Protein AF-A0AB38VRZ0-F1 (afdb_monomer_lite)

Foldseek 3Di:
DCDFDDDVPDGDDDDDDDDDDPDVVVVCCVCVVVVHDPDDDDDDDLVRVCVVLPVPRCCVPCVVVDDDDDDDDDDDDPPPPDDDDDDDDPDPPDDDDD

Organism: NCBI:txid35755

Structure (mmCIF, N/CA/C/O backbone):
data_AF-A0AB38VRZ0-F1
#
_entry.id   AF-A0AB38VRZ0-F1
#
loop_
_atom_site.group_PDB
_atom_site.id
_atom_site.type_symbol
_atom_site.label_atom_id
_atom_site.label_alt_id
_atom_site.label_comp_id
_atom_site.label_asym_id
_atom_site.label_entity_id
_atom_site.label_seq_id
_atom_site.pdbx_PDB_ins_code
_atom_site.Cartn_x
_atom_site.Cartn_y
_atom_site.Cartn_z
_atom_site.occupancy
_atom_site.B_iso_or_equiv
_atom_site.auth_seq_id
_atom_site.auth_comp_id
_atom_site.auth_asym_id
_atom_site.auth_atom_id
_atom_site.pdbx_PDB_model_num
ATOM 1 N N . MET A 1 1 ? 26.131 -26.206 35.775 1.00 48.25 1 MET A N 1
ATOM 2 C CA . MET A 1 1 ? 27.552 -26.596 35.640 1.00 48.25 1 MET A CA 1
ATOM 3 C C . MET A 1 1 ? 28.275 -25.584 34.748 1.00 48.25 1 MET A C 1
ATOM 5 O O . MET A 1 1 ? 28.544 -25.895 33.601 1.00 48.25 1 MET A O 1
ATOM 9 N N . ASN A 1 2 ? 28.599 -24.384 35.242 1.00 56.38 2 ASN A N 1
ATOM 10 C CA . ASN A 1 2 ? 29.401 -23.406 34.486 1.00 56.38 2 ASN A CA 1
ATOM 11 C C . ASN A 1 2 ? 30.572 -22.978 35.374 1.00 56.38 2 ASN A C 1
ATOM 13 O O . ASN A 1 2 ? 30.572 -21.894 35.948 1.00 56.38 2 ASN A O 1
ATOM 17 N N . GLN A 1 3 ? 31.524 -23.887 35.587 1.00 59.69 3 GLN A N 1
ATOM 18 C CA . GLN A 1 3 ? 32.737 -23.553 36.328 1.00 59.69 3 GLN A CA 1
ATOM 19 C C . GLN A 1 3 ? 33.544 -22.555 35.488 1.00 59.69 3 GLN A C 1
ATOM 21 O O . GLN A 1 3 ? 33.915 -22.865 34.354 1.00 59.69 3 GLN A O 1
ATOM 26 N N . GLY A 1 4 ? 33.738 -21.350 36.035 1.00 64.19 4 GLY A N 1
ATOM 27 C CA . GLY A 1 4 ? 34.365 -20.185 35.410 1.00 64.19 4 GLY A CA 1
ATOM 28 C C . GLY A 1 4 ? 35.817 -20.412 35.002 1.00 64.19 4 GLY A C 1
ATOM 29 O O . GLY A 1 4 ? 36.742 -19.946 35.660 1.00 64.19 4 GLY A O 1
ATOM 30 N N . LYS A 1 5 ? 36.017 -21.125 33.894 1.00 62.75 5 LYS A N 1
ATOM 31 C CA . LYS A 1 5 ? 37.304 -21.178 33.209 1.00 62.75 5 LYS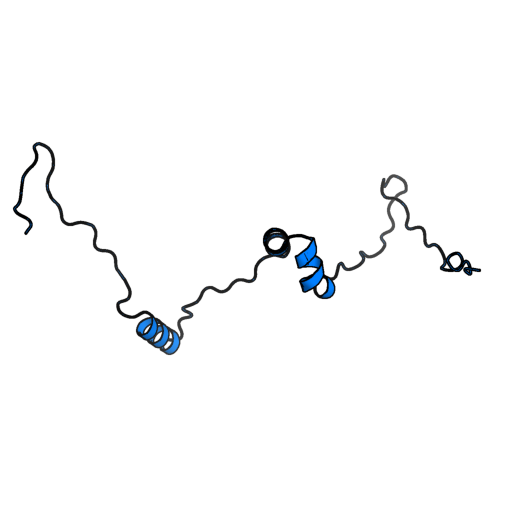 A CA 1
ATOM 32 C C . LYS A 1 5 ? 37.588 -19.803 32.610 1.00 62.75 5 LYS A C 1
ATOM 34 O O . LYS A 1 5 ? 36.769 -19.261 31.872 1.00 62.75 5 LYS A O 1
ATOM 39 N N . ASN A 1 6 ? 38.752 -19.256 32.938 1.00 63.75 6 ASN A N 1
ATOM 40 C CA . ASN A 1 6 ? 39.298 -18.081 32.276 1.00 63.75 6 ASN A CA 1
ATOM 41 C C . ASN A 1 6 ? 40.215 -18.538 31.144 1.00 63.75 6 ASN A C 1
ATOM 43 O O . ASN A 1 6 ? 41.078 -19.394 31.343 1.00 63.75 6 ASN A O 1
ATOM 47 N N . TRP A 1 7 ? 40.050 -17.926 29.977 1.00 69.69 7 TRP A N 1
ATOM 48 C CA . TRP A 1 7 ? 40.967 -18.073 28.855 1.00 69.69 7 TRP A CA 1
ATOM 49 C C . TRP A 1 7 ? 41.790 -16.790 28.727 1.00 69.69 7 TRP A C 1
ATOM 51 O O . TRP A 1 7 ? 41.256 -15.692 28.892 1.00 69.69 7 TRP A O 1
ATOM 61 N N . LEU A 1 8 ? 43.097 -16.912 28.465 1.00 63.06 8 LEU A N 1
ATOM 62 C CA . LEU A 1 8 ? 43.978 -15.750 28.322 1.00 63.06 8 LEU A CA 1
ATOM 63 C C . LEU A 1 8 ? 43.463 -14.869 27.169 1.00 63.06 8 LEU A C 1
ATOM 65 O O . LEU A 1 8 ? 43.413 -15.312 26.025 1.00 63.06 8 LEU A O 1
ATOM 69 N N . GLY A 1 9 ? 43.040 -13.645 27.489 1.00 74.75 9 GLY A N 1
ATOM 70 C CA . GLY A 1 9 ? 42.487 -12.688 26.523 1.00 74.75 9 GLY A CA 1
ATOM 71 C C . GLY A 1 9 ? 40.962 -12.713 26.340 1.00 74.75 9 GLY A C 1
ATOM 72 O O . GLY A 1 9 ? 40.452 -11.870 25.609 1.00 74.75 9 GLY A O 1
ATOM 73 N N . PHE A 1 10 ? 40.215 -13.600 27.011 1.00 69.62 10 PHE A N 1
ATOM 74 C CA . PHE A 1 10 ? 38.752 -13.675 26.876 1.00 69.62 10 PHE A CA 1
ATOM 75 C C . PHE A 1 10 ? 38.046 -13.809 28.233 1.00 69.62 10 PHE A C 1
ATOM 77 O O . PHE A 1 10 ? 38.408 -14.639 29.066 1.00 69.62 10 PHE A O 1
ATOM 84 N N . LYS A 1 11 ? 36.993 -13.007 28.444 1.00 72.19 11 LYS A N 1
ATOM 85 C CA . LYS A 1 11 ? 36.107 -13.076 29.617 1.00 72.19 11 LYS A CA 1
ATOM 86 C C . LYS A 1 11 ? 34.808 -13.786 29.244 1.00 72.19 11 LYS A C 1
ATOM 88 O O . LYS A 1 11 ? 34.184 -13.444 28.243 1.00 72.19 11 LYS A O 1
ATOM 93 N N . LEU A 1 12 ? 34.370 -14.721 30.085 1.00 72.94 12 LEU A N 1
ATOM 94 C CA . LEU A 1 12 ? 33.042 -15.319 29.975 1.00 72.94 12 LEU A CA 1
ATOM 95 C C . LEU A 1 12 ? 31.985 -14.288 30.405 1.00 72.94 12 LEU A C 1
ATOM 97 O O . LEU A 1 12 ? 32.015 -13.797 31.535 1.00 72.94 12 LEU A O 1
ATOM 101 N N . VAL A 1 13 ? 31.074 -13.945 29.498 1.00 74.94 13 VAL A N 1
ATOM 102 C CA . VAL A 1 13 ? 29.940 -13.046 29.750 1.00 74.94 13 VAL A CA 1
ATOM 103 C C . VAL A 1 13 ? 28.637 -13.771 29.451 1.00 74.94 13 VAL A C 1
ATOM 105 O O . VAL A 1 13 ? 28.595 -14.661 28.600 1.00 74.94 13 VAL A O 1
ATOM 108 N N . GLU A 1 14 ? 27.571 -13.400 30.152 1.00 72.75 14 GLU A N 1
ATOM 109 C CA . GLU A 1 14 ? 26.239 -13.897 29.827 1.00 72.75 14 GLU A CA 1
ATOM 110 C C . GLU A 1 14 ? 25.820 -13.391 28.442 1.00 72.75 14 GLU A C 1
ATOM 112 O O . GLU A 1 14 ? 26.042 -12.232 28.081 1.00 72.75 14 GLU A O 1
ATOM 117 N N . GLY A 1 15 ? 25.247 -14.289 27.641 1.00 77.94 15 GLY A N 1
ATOM 118 C CA . GLY A 1 15 ? 24.760 -13.955 26.308 1.00 77.94 15 GLY A CA 1
ATOM 119 C C . GLY A 1 15 ? 23.588 -12.969 26.348 1.00 77.94 15 GLY A C 1
ATOM 120 O O . GLY A 1 15 ? 22.880 -12.843 27.345 1.00 77.94 15 GLY A O 1
ATOM 121 N N . ARG A 1 16 ? 23.349 -12.279 25.227 1.00 76.50 16 ARG A N 1
ATOM 122 C CA . ARG A 1 16 ? 22.226 -11.343 25.061 1.00 76.50 16 ARG A CA 1
ATOM 123 C C . ARG A 1 16 ? 20.886 -12.048 25.306 1.00 76.50 16 ARG A C 1
ATOM 125 O O . ARG A 1 16 ? 20.536 -12.975 24.581 1.00 76.50 16 ARG A O 1
ATOM 132 N N . SER A 1 17 ? 20.105 -11.554 26.266 1.00 79.88 17 SER A N 1
ATOM 133 C CA . SER A 1 17 ? 18.715 -11.987 26.454 1.00 79.88 17 SER A CA 1
ATOM 134 C C . SER A 1 17 ? 17.803 -11.344 25.399 1.00 79.88 17 SER A C 1
ATOM 136 O O . SER A 1 17 ? 17.873 -10.135 25.161 1.00 79.88 17 SER A O 1
ATOM 138 N N . ILE A 1 18 ? 16.964 -12.149 24.738 1.00 83.00 18 ILE A N 1
ATOM 139 C CA . ILE A 1 18 ? 16.011 -11.713 23.705 1.00 83.00 18 ILE A CA 1
ATOM 140 C C . ILE A 1 18 ? 14.600 -11.785 24.286 1.00 83.00 18 ILE A C 1
ATOM 142 O O . ILE A 1 18 ? 14.211 -12.800 24.867 1.00 83.00 18 ILE A O 1
ATOM 146 N N . ARG A 1 19 ? 13.828 -10.705 24.120 1.00 81.00 19 ARG A N 1
ATOM 147 C CA . ARG A 1 19 ? 12.416 -10.669 24.513 1.00 81.00 19 ARG A CA 1
ATOM 148 C C . ARG A 1 19 ? 11.595 -11.532 23.564 1.00 81.00 19 ARG A C 1
ATOM 150 O O . ARG A 1 19 ? 11.776 -11.471 22.353 1.00 81.00 19 ARG A O 1
ATOM 157 N N . LYS A 1 20 ? 10.691 -12.308 24.142 1.00 85.00 20 LYS A N 1
ATOM 158 C CA . LYS A 1 20 ? 9.821 -13.257 23.453 1.00 85.00 20 LYS A CA 1
ATOM 159 C C . LYS A 1 20 ? 8.469 -13.256 24.147 1.00 85.00 20 LYS A C 1
ATOM 161 O O . LYS A 1 20 ? 8.417 -13.113 25.370 1.00 85.00 20 LYS A O 1
ATOM 166 N N . TYR A 1 21 ? 7.403 -13.383 23.367 1.00 84.94 21 TYR A N 1
ATOM 167 C CA . TYR A 1 21 ? 6.078 -13.612 23.918 1.00 84.94 21 TYR A CA 1
ATOM 168 C C . TYR A 1 21 ? 6.067 -14.971 24.618 1.00 84.94 21 TYR A C 1
ATOM 170 O O . TYR A 1 21 ? 6.598 -15.948 24.094 1.00 84.94 21 TYR A O 1
ATOM 178 N N . SER A 1 22 ? 5.539 -15.015 25.840 1.00 84.94 22 SER A N 1
ATOM 179 C CA . SER A 1 22 ? 5.400 -16.265 26.592 1.00 84.94 22 SER A CA 1
ATOM 180 C C . SER A 1 22 ? 4.247 -17.119 26.065 1.00 84.94 22 SER A C 1
ATOM 182 O O . SER A 1 22 ? 4.343 -18.339 26.091 1.00 84.94 22 SER A O 1
ATOM 184 N N . ASP A 1 23 ? 3.184 -16.472 25.581 1.00 86.44 23 ASP A N 1
ATOM 185 C CA . ASP A 1 23 ? 2.020 -17.099 24.958 1.00 86.44 23 ASP A CA 1
ATOM 186 C C . ASP A 1 23 ? 1.487 -16.167 23.864 1.00 86.44 23 ASP A C 1
ATOM 188 O O . ASP A 1 23 ? 0.951 -15.096 24.145 1.00 86.44 23 ASP A O 1
ATOM 192 N N . GLU A 1 24 ? 1.682 -16.556 22.608 1.00 84.06 24 GLU A N 1
ATOM 193 C CA . GLU A 1 24 ? 1.277 -15.774 21.438 1.00 84.06 24 GLU A CA 1
ATOM 194 C C . GLU A 1 24 ? -0.240 -15.683 21.287 1.00 84.06 24 GLU A C 1
ATOM 196 O O . GLU A 1 24 ? -0.725 -14.694 20.757 1.00 84.06 24 GLU A O 1
ATOM 201 N N . SER A 1 25 ? -0.995 -16.672 21.770 1.00 84.12 25 SER A N 1
ATOM 202 C CA . SER A 1 25 ? -2.457 -16.660 21.710 1.00 84.12 25 SER A CA 1
ATOM 203 C C . SER A 1 25 ? -3.035 -15.723 22.758 1.00 84.12 25 SER A C 1
ATOM 205 O O . SER A 1 25 ? -3.911 -14.926 22.445 1.00 84.12 25 SER A O 1
ATOM 207 N N . ALA A 1 26 ? -2.481 -15.740 23.971 1.00 87.38 26 ALA A N 1
ATOM 208 C CA . ALA A 1 26 ? -2.837 -14.780 25.001 1.00 87.38 26 ALA A CA 1
ATOM 209 C C . ALA A 1 26 ? -2.414 -13.370 24.584 1.00 87.38 26 ALA A C 1
ATOM 211 O O . ALA A 1 26 ? -3.156 -12.421 24.812 1.00 87.38 26 ALA A O 1
ATOM 212 N N . VAL A 1 27 ? -1.260 -13.219 23.928 1.00 88.25 27 VAL A N 1
ATOM 213 C CA . VAL A 1 27 ? -0.814 -11.934 23.378 1.00 88.25 27 VAL A CA 1
ATOM 214 C C . VAL A 1 27 ? -1.704 -11.489 22.232 1.00 88.25 27 VAL A C 1
ATOM 216 O O . VAL A 1 27 ? -2.107 -10.339 22.249 1.00 88.25 27 VAL A O 1
ATOM 219 N N . ALA A 1 28 ? -2.050 -12.362 21.285 1.00 86.62 28 ALA A N 1
ATOM 220 C CA . ALA A 1 28 ? -2.936 -12.035 20.177 1.00 86.62 28 ALA A CA 1
ATOM 221 C C . ALA A 1 28 ? -4.330 -11.686 20.686 1.00 86.62 28 ALA A C 1
ATOM 223 O O . ALA A 1 28 ? -4.846 -10.656 20.307 1.00 86.62 28 ALA A O 1
ATOM 224 N N . GLN A 1 29 ? -4.893 -12.449 21.622 1.00 86.50 29 GLN A N 1
ATOM 225 C CA . GLN A 1 29 ? -6.177 -12.135 22.250 1.00 86.50 29 GLN A CA 1
ATOM 226 C C . GLN A 1 29 ? -6.118 -10.845 23.058 1.00 86.50 29 GLN A C 1
ATOM 228 O O . GLN A 1 29 ? -7.038 -10.046 22.984 1.00 86.50 29 GLN A O 1
ATOM 233 N N . THR A 1 30 ? -5.050 -10.616 23.825 1.00 88.62 30 THR A N 1
ATOM 234 C CA . THR A 1 30 ? -4.887 -9.377 24.600 1.00 88.62 30 THR A CA 1
ATOM 235 C C . THR A 1 30 ? -4.694 -8.185 23.672 1.00 88.62 30 THR A C 1
ATOM 237 O O . THR A 1 30 ? -5.234 -7.118 23.932 1.00 88.62 30 THR A O 1
ATOM 240 N N . ALA A 1 31 ? -3.948 -8.361 22.585 1.00 88.38 31 ALA A N 1
ATOM 241 C CA . ALA A 1 31 ? -3.704 -7.348 21.575 1.00 88.38 31 ALA A CA 1
ATOM 242 C C . ALA A 1 31 ? -4.976 -7.070 20.766 1.00 88.38 31 ALA A C 1
ATOM 244 O O . ALA A 1 31 ? -5.377 -5.920 20.692 1.00 88.38 31 ALA A O 1
ATOM 245 N N . GLU A 1 32 ? -5.676 -8.091 20.275 1.00 87.50 32 GLU A N 1
ATOM 246 C CA . GLU A 1 32 ? -6.974 -7.996 19.594 1.00 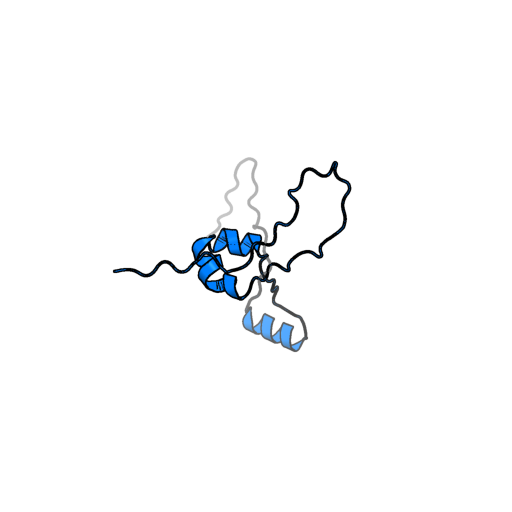87.50 32 GLU A CA 1
ATOM 247 C C . GLU A 1 32 ? -8.041 -7.386 20.516 1.00 87.50 32 GLU A C 1
ATOM 249 O O . GLU A 1 32 ? -8.775 -6.496 20.093 1.00 87.50 32 GLU A O 1
ATOM 254 N N . ALA A 1 33 ? -8.090 -7.777 21.797 1.00 86.81 33 ALA A N 1
ATOM 255 C CA . ALA A 1 33 ? -8.976 -7.177 22.801 1.00 86.81 33 ALA A CA 1
ATOM 256 C C . ALA A 1 33 ? -8.598 -5.723 23.116 1.00 86.81 33 ALA A C 1
ATOM 258 O O . ALA A 1 33 ? -9.473 -4.901 23.381 1.00 86.81 33 ALA A O 1
ATOM 259 N N . ALA A 1 34 ? -7.309 -5.389 23.050 1.00 88.31 34 ALA A N 1
ATOM 260 C CA . ALA A 1 34 ? -6.808 -4.019 23.092 1.00 88.31 34 ALA A CA 1
ATOM 261 C C . ALA A 1 34 ? -6.939 -3.289 21.739 1.00 88.31 34 ALA A C 1
ATOM 263 O O . ALA A 1 34 ? -6.510 -2.141 21.621 1.00 88.31 34 ALA A O 1
ATOM 264 N N . GLY A 1 35 ? -7.527 -3.928 20.723 1.00 83.38 35 GLY A N 1
ATOM 265 C CA . GLY A 1 35 ? -7.756 -3.354 19.398 1.00 83.38 35 GLY A CA 1
ATOM 266 C C . GLY A 1 35 ? -6.504 -3.201 18.526 1.00 83.38 35 GLY A C 1
ATOM 267 O O . GLY A 1 35 ? -6.517 -2.415 17.583 1.00 83.38 35 GLY A O 1
ATOM 268 N N . VAL A 1 36 ? -5.418 -3.911 18.828 1.00 87.56 36 VAL A N 1
ATOM 269 C CA . VAL A 1 36 ? -4.175 -3.943 18.048 1.00 87.56 36 VAL A CA 1
ATOM 270 C C . VAL A 1 36 ? -4.270 -5.031 16.984 1.00 87.56 36 VAL A C 1
ATOM 272 O O . VAL A 1 36 ? -4.466 -6.201 17.307 1.00 87.56 36 VAL A O 1
ATOM 275 N N . ASP A 1 37 ? -4.091 -4.646 15.717 1.00 82.25 37 ASP A N 1
ATOM 276 C CA . ASP A 1 37 ? -3.938 -5.607 14.626 1.00 82.25 37 ASP A CA 1
ATOM 277 C C . ASP A 1 37 ? -2.568 -6.278 14.730 1.00 82.25 37 ASP A C 1
ATOM 279 O O . ASP A 1 37 ? -1.515 -5.648 14.612 1.00 82.25 37 ASP A O 1
ATOM 283 N N . VAL A 1 38 ? -2.609 -7.571 15.013 1.00 85.19 38 VAL A N 1
ATOM 284 C CA . VAL A 1 38 ? -1.432 -8.405 15.253 1.00 85.19 38 VAL A CA 1
ATOM 285 C C . VAL A 1 38 ? -0.876 -8.954 13.936 1.00 85.19 38 VAL A C 1
ATOM 287 O O . VAL A 1 38 ? 0.238 -9.477 13.908 1.00 85.19 38 VAL A O 1
ATOM 290 N N . TRP A 1 39 ? -1.629 -8.854 12.834 1.00 83.75 39 TRP A N 1
ATOM 291 C CA . TRP A 1 39 ? -1.393 -9.652 11.636 1.00 83.75 39 TRP A CA 1
ATOM 292 C C . TRP A 1 39 ? -1.116 -8.806 10.384 1.00 83.75 39 TRP A C 1
ATOM 294 O O . TRP A 1 39 ? -1.999 -8.152 9.842 1.00 83.75 39 TRP A O 1
ATOM 304 N N . ASP A 1 40 ? 0.070 -8.949 9.791 1.00 80.75 40 ASP A N 1
ATOM 305 C CA . ASP A 1 40 ? 0.372 -8.353 8.481 1.00 80.75 40 ASP A CA 1
ATOM 306 C C . ASP A 1 40 ? -0.198 -9.203 7.320 1.00 80.75 40 ASP A C 1
ATOM 308 O O . ASP A 1 40 ? 0.269 -10.319 7.068 1.00 80.75 40 ASP A O 1
ATOM 312 N N . ARG A 1 41 ? -1.178 -8.695 6.544 1.00 81.88 41 ARG A N 1
ATOM 313 C CA . ARG A 1 41 ? -1.739 -9.408 5.366 1.00 81.88 41 ARG A CA 1
ATOM 314 C C . ARG A 1 41 ? -1.608 -8.619 4.061 1.00 81.88 41 ARG A C 1
ATOM 316 O O . ARG A 1 41 ? -2.178 -7.544 3.910 1.00 81.88 41 ARG A O 1
ATOM 323 N N . LYS A 1 42 ? -0.924 -9.195 3.059 1.00 80.00 42 LYS A N 1
ATOM 324 C CA . LYS A 1 42 ? -0.762 -8.587 1.724 1.00 80.00 42 LYS A CA 1
ATOM 325 C C . LYS A 1 42 ? -0.983 -9.581 0.582 1.00 80.00 42 LYS A C 1
ATOM 327 O O . LYS A 1 42 ? -0.330 -10.623 0.517 1.00 80.00 42 LYS A O 1
ATOM 332 N N . LEU A 1 43 ? -1.858 -9.215 -0.359 1.00 82.25 43 LEU A N 1
ATOM 333 C CA . LEU A 1 43 ? -2.066 -9.964 -1.600 1.00 82.25 43 LEU A CA 1
ATOM 334 C C . LEU A 1 43 ? -0.852 -9.814 -2.532 1.00 82.25 43 LEU A C 1
ATOM 336 O O . LEU A 1 43 ? -0.324 -8.717 -2.729 1.00 82.25 43 LEU A O 1
ATOM 340 N N . LYS A 1 44 ? -0.405 -10.930 -3.115 1.00 83.38 44 LYS A N 1
ATOM 341 C CA . LYS A 1 44 ? 0.736 -10.967 -4.041 1.00 83.38 44 LYS A CA 1
ATOM 342 C C . LYS A 1 44 ? 0.366 -10.346 -5.392 1.00 83.38 44 LYS A C 1
ATOM 344 O O . LYS A 1 44 ? -0.761 -10.475 -5.857 1.00 83.38 44 LYS A O 1
ATOM 349 N N . THR A 1 45 ? 1.332 -9.689 -6.035 1.00 86.19 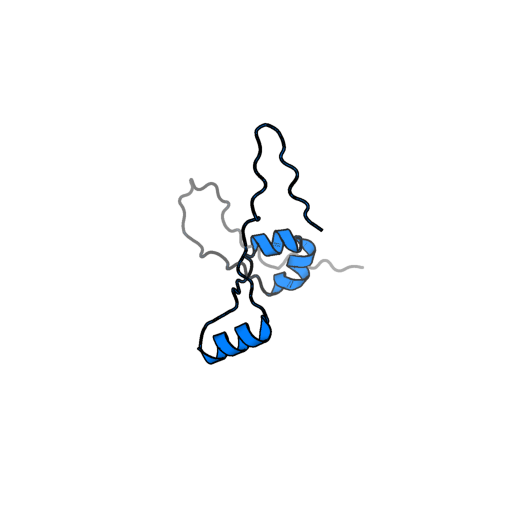45 THR A N 1
ATOM 350 C CA . THR A 1 45 ? 1.140 -9.087 -7.364 1.00 86.19 45 THR A CA 1
ATOM 351 C C . THR A 1 45 ? 0.916 -10.154 -8.430 1.00 86.19 45 THR A C 1
ATOM 353 O O . THR A 1 45 ? 1.372 -11.284 -8.274 1.00 86.19 45 THR A O 1
ATOM 356 N N . ILE A 1 46 ? 0.286 -9.781 -9.548 1.00 84.00 46 ILE A N 1
ATOM 357 C CA . ILE A 1 46 ? 0.051 -10.680 -10.690 1.00 84.00 46 ILE A CA 1
ATOM 358 C C . ILE A 1 46 ? 1.356 -11.328 -11.139 1.00 84.00 46 ILE A C 1
ATOM 360 O O . ILE A 1 46 ? 1.429 -12.541 -11.206 1.00 84.00 46 ILE A O 1
ATOM 364 N N . THR A 1 47 ? 2.429 -10.558 -11.320 1.00 83.31 47 THR A N 1
ATOM 365 C CA . THR A 1 47 ? 3.731 -11.109 -11.719 1.00 83.31 47 THR A CA 1
ATOM 366 C C . THR A 1 47 ? 4.339 -12.024 -10.654 1.00 83.31 47 THR A C 1
ATOM 368 O O . THR A 1 47 ? 4.994 -13.005 -10.994 1.00 83.31 47 THR A O 1
ATOM 371 N N . ALA A 1 48 ? 4.144 -11.734 -9.362 1.00 83.94 48 ALA A N 1
ATOM 372 C CA . ALA A 1 48 ? 4.588 -12.630 -8.295 1.00 83.94 48 ALA A CA 1
ATOM 373 C C . ALA A 1 48 ? 3.769 -13.929 -8.283 1.00 83.94 48 ALA A C 1
ATOM 375 O O . ALA A 1 48 ? 4.339 -15.000 -8.106 1.00 83.94 48 ALA A O 1
ATOM 376 N N . LEU A 1 49 ? 2.461 -13.845 -8.530 1.00 86.06 49 LEU A N 1
ATOM 377 C CA . LEU A 1 49 ? 1.570 -14.994 -8.657 1.00 86.06 49 LEU A CA 1
ATOM 378 C C . LEU A 1 49 ? 1.846 -15.798 -9.935 1.00 86.06 49 LEU A C 1
ATOM 380 O O . LEU A 1 49 ? 1.894 -17.016 -9.864 1.00 86.06 49 LEU A O 1
ATOM 384 N N . GLU A 1 50 ? 2.112 -15.158 -11.070 1.00 81.25 50 GLU A N 1
ATOM 385 C CA . GLU A 1 50 ? 2.499 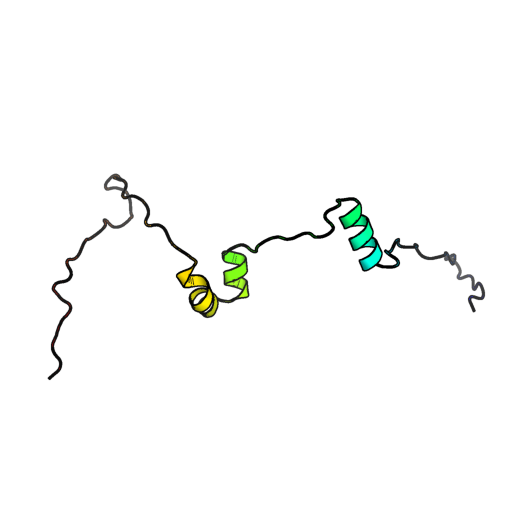-15.781 -12.343 1.00 81.25 50 GLU A CA 1
ATOM 386 C C . GLU A 1 50 ? 3.850 -16.483 -12.241 1.00 81.25 50 GLU A C 1
ATOM 388 O O . GLU A 1 50 ? 3.999 -17.608 -12.716 1.00 81.25 50 GLU A O 1
ATOM 393 N N . LYS A 1 51 ? 4.838 -15.845 -11.598 1.00 84.94 51 LYS A N 1
ATOM 394 C CA . LYS A 1 51 ? 6.132 -16.476 -11.302 1.00 84.94 51 LYS A CA 1
ATOM 395 C C . LYS A 1 51 ? 5.969 -17.664 -10.357 1.00 84.94 51 LYS A C 1
ATOM 397 O O . LYS A 1 51 ? 6.647 -18.667 -10.536 1.00 84.94 51 LYS A O 1
ATOM 402 N N . GLN A 1 52 ? 5.080 -17.557 -9.372 1.00 82.94 52 GLN A N 1
ATOM 403 C CA . GLN A 1 52 ? 4.862 -18.604 -8.376 1.00 82.94 52 GLN A CA 1
ATOM 404 C C . GLN A 1 52 ? 4.071 -19.796 -8.930 1.00 82.94 52 GLN A C 1
ATOM 406 O O . GLN A 1 52 ? 4.393 -20.940 -8.632 1.00 82.94 52 GLN A O 1
ATOM 411 N N . LEU A 1 53 ? 3.016 -19.543 -9.701 1.00 83.56 53 LEU A N 1
ATOM 412 C CA . LEU A 1 53 ? 2.116 -20.572 -10.225 1.00 83.56 53 LEU A CA 1
ATOM 413 C C . LEU A 1 53 ? 2.604 -21.127 -11.570 1.00 83.56 53 LEU A C 1
ATOM 415 O O . LEU A 1 53 ? 2.252 -22.246 -11.944 1.00 83.56 53 LEU A O 1
ATOM 419 N N . GLY A 1 54 ? 3.434 -20.368 -12.288 1.00 85.62 54 GLY A N 1
ATOM 420 C CA . GLY A 1 54 ? 3.811 -20.649 -13.664 1.00 85.62 54 GLY A CA 1
ATOM 421 C C . GLY A 1 54 ? 2.684 -20.303 -14.636 1.00 85.62 54 GLY A C 1
ATOM 422 O O . GLY A 1 54 ? 1.501 -20.348 -14.305 1.00 85.62 54 GLY A O 1
ATOM 423 N N . LYS A 1 55 ? 3.050 -19.980 -15.879 1.00 77.25 55 LYS A N 1
ATOM 424 C CA . LYS A 1 55 ? 2.108 -19.435 -16.871 1.00 77.25 55 LYS A CA 1
ATOM 425 C C . LYS A 1 55 ? 0.901 -20.341 -17.142 1.00 77.25 55 LYS A C 1
ATOM 427 O O . LYS A 1 55 ? -0.206 -19.833 -17.245 1.00 77.25 55 LYS A O 1
ATOM 432 N N . LYS A 1 56 ? 1.106 -21.666 -17.217 1.00 83.12 56 LYS A N 1
ATOM 433 C CA . LYS A 1 56 ? 0.031 -22.640 -17.493 1.00 83.12 56 LYS A CA 1
ATOM 434 C C . LYS A 1 56 ? -1.024 -22.631 -16.384 1.00 83.12 56 LYS A C 1
ATOM 436 O O . LYS A 1 56 ? -2.156 -22.246 -16.618 1.00 83.12 56 LYS A O 1
ATOM 441 N N . ARG A 1 57 ? -0.617 -22.908 -15.143 1.00 81.19 57 ARG A N 1
ATOM 442 C CA . ARG A 1 57 ? -1.545 -22.975 -14.003 1.00 81.19 57 ARG A CA 1
ATOM 443 C C . ARG A 1 57 ? -2.111 -21.617 -13.602 1.00 81.19 57 ARG A C 1
ATOM 445 O O . ARG A 1 57 ? -3.231 -21.554 -13.111 1.00 81.19 57 ARG A O 1
ATOM 452 N N . PHE A 1 58 ? -1.350 -20.537 -13.788 1.00 87.25 58 PHE A N 1
ATOM 453 C CA . PHE A 1 58 ? -1.865 -19.184 -13.599 1.00 87.25 58 PHE A CA 1
ATOM 454 C C . PHE A 1 58 ? -3.002 -18.899 -14.584 1.00 87.25 58 PHE A C 1
ATOM 456 O O . PHE A 1 58 ? -4.046 -18.406 -14.177 1.00 87.25 58 PHE A O 1
ATOM 463 N N . SER A 1 59 ? -2.827 -19.273 -15.854 1.00 79.94 59 SER A N 1
ATOM 464 C CA . SER A 1 59 ? -3.875 -19.157 -16.867 1.00 79.94 59 SER A CA 1
ATOM 465 C C . SER A 1 59 ? -5.081 -20.044 -16.546 1.00 79.94 59 SER A C 1
ATOM 467 O O . SER A 1 59 ? -6.209 -19.579 -16.649 1.00 79.94 59 SER A O 1
ATOM 469 N N . ASP A 1 60 ? -4.865 -21.282 -16.098 1.00 85.56 60 ASP A N 1
ATOM 470 C CA . ASP A 1 60 ? -5.960 -22.215 -15.799 1.00 85.56 60 ASP A CA 1
ATOM 471 C C . ASP A 1 60 ? -6.800 -21.774 -14.586 1.00 85.56 60 ASP A C 1
ATOM 473 O O . ASP A 1 60 ? -8.018 -21.921 -14.584 1.00 85.56 60 ASP A O 1
ATOM 477 N N . LEU A 1 61 ? -6.161 -21.226 -13.544 1.00 82.00 61 LEU A N 1
ATOM 478 C CA . LEU A 1 61 ? -6.830 -20.862 -12.286 1.00 82.00 61 LEU A CA 1
ATOM 479 C C . LEU A 1 61 ? -7.303 -19.410 -12.242 1.00 82.00 61 LEU A C 1
ATOM 481 O O . LEU A 1 61 ? -8.349 -19.108 -11.675 1.00 82.00 61 LEU A O 1
ATOM 485 N N . LEU A 1 62 ? -6.493 -18.499 -12.777 1.00 82.38 62 LEU A N 1
ATOM 486 C CA . LEU A 1 62 ? -6.686 -17.057 -12.661 1.00 82.38 62 LEU A CA 1
ATOM 487 C C . LEU A 1 62 ? -6.906 -16.398 -14.024 1.00 82.38 62 LEU A C 1
ATOM 489 O O . LEU A 1 62 ? -7.236 -15.220 -14.059 1.00 82.38 62 LEU A O 1
ATOM 493 N N . GLY A 1 63 ? -6.794 -17.124 -15.141 1.00 75.81 63 GLY A N 1
ATOM 494 C CA . GLY A 1 63 ? -6.995 -16.559 -16.478 1.00 75.81 63 GLY A CA 1
ATOM 495 C C . GLY A 1 63 ? -8.401 -15.999 -16.687 1.00 75.81 63 GLY A C 1
ATOM 496 O O . GLY A 1 63 ? -8.543 -14.942 -17.288 1.00 75.81 63 GLY A O 1
ATOM 497 N N . GLY A 1 64 ? -9.429 -16.628 -16.105 1.00 78.12 64 GLY A N 1
ATOM 498 C CA . GLY A 1 64 ? -10.798 -16.089 -16.099 1.00 78.12 64 GLY A CA 1
ATOM 499 C C . GLY A 1 64 ? -11.007 -14.895 -15.154 1.00 78.12 64 GLY A C 1
ATOM 500 O O . GLY A 1 64 ? -12.007 -14.193 -15.264 1.00 78.12 64 GLY A O 1
ATOM 501 N N . LEU A 1 65 ? -10.067 -14.655 -14.235 1.00 78.81 65 LEU A N 1
ATOM 502 C CA . LEU A 1 65 ? -10.085 -13.551 -13.267 1.00 78.81 65 LEU A CA 1
ATOM 503 C C . LEU A 1 65 ? -9.140 -12.404 -13.668 1.00 78.81 65 LEU A C 1
ATOM 505 O O . LEU A 1 65 ? -9.122 -11.359 -13.019 1.00 78.81 65 LEU A O 1
ATOM 509 N N . VAL A 1 66 ? -8.355 -12.587 -14.733 1.00 78.69 66 VAL A N 1
ATOM 510 C CA . VAL A 1 66 ? -7.400 -11.610 -15.261 1.00 78.69 66 VAL A CA 1
ATOM 511 C C . VAL A 1 66 ? -7.927 -11.094 -16.592 1.00 78.69 66 VAL A C 1
ATOM 513 O O . VAL A 1 66 ? -7.784 -11.725 -17.635 1.00 78.69 66 VAL A O 1
ATOM 516 N N . VAL A 1 67 ? -8.529 -9.909 -16.568 1.00 75.75 67 VAL A N 1
ATOM 517 C CA . VAL A 1 67 ? -9.023 -9.246 -17.778 1.00 75.75 67 VAL A CA 1
ATOM 518 C C . VAL A 1 67 ? -7.954 -8.298 -18.305 1.00 75.75 67 VAL A C 1
ATOM 520 O O . VAL A 1 67 ? -7.477 -7.424 -17.580 1.00 75.75 67 VAL A O 1
ATOM 523 N N . LYS A 1 68 ? -7.600 -8.433 -19.589 1.00 72.75 68 LYS A N 1
ATOM 524 C CA . LYS A 1 68 ? -6.837 -7.411 -20.313 1.00 72.75 68 LYS A CA 1
ATOM 525 C C . LYS A 1 68 ? -7.827 -6.454 -20.982 1.00 72.75 68 LYS A C 1
ATOM 527 O O . LYS A 1 68 ? -8.379 -6.813 -22.021 1.00 72.75 68 LYS A O 1
ATOM 532 N N . PRO A 1 69 ? -8.074 -5.254 -20.434 1.00 74.69 69 PRO A N 1
ATOM 533 C CA . PRO A 1 69 ? -8.955 -4.298 -21.088 1.00 74.69 69 PRO A CA 1
ATOM 534 C C . PRO A 1 69 ? -8.361 -3.896 -22.444 1.00 74.69 69 PRO A C 1
ATOM 536 O O . PRO A 1 69 ? -7.175 -3.565 -22.541 1.00 74.69 69 PRO A O 1
ATOM 539 N N . THR A 1 70 ? -9.172 -3.938 -23.503 1.00 66.69 70 THR A N 1
ATOM 540 C CA . THR A 1 70 ? -8.774 -3.427 -24.818 1.00 66.69 70 THR A CA 1
ATOM 541 C C . THR A 1 70 ? -8.529 -1.927 -24.703 1.00 66.69 70 THR A C 1
ATOM 543 O O . THR A 1 70 ? -9.407 -1.180 -24.267 1.00 66.69 70 THR A O 1
ATOM 546 N N . GLY A 1 71 ? -7.325 -1.482 -25.067 1.00 70.25 71 GLY A N 1
ATOM 547 C CA . GLY A 1 71 ? -7.010 -0.057 -25.117 1.00 70.25 71 GLY A CA 1
ATOM 548 C C . GLY A 1 71 ? -7.934 0.662 -26.101 1.00 70.25 71 GLY A C 1
ATOM 549 O O . GLY A 1 71 ? -8.287 0.104 -27.138 1.00 70.25 71 GLY A O 1
ATOM 550 N N . LYS A 1 72 ? -8.338 1.894 -25.776 1.00 67.12 72 LYS A N 1
ATOM 551 C CA . LYS A 1 72 ? -9.125 2.733 -26.691 1.00 67.12 72 LYS A CA 1
ATOM 552 C C . LYS A 1 72 ? -8.327 2.978 -27.987 1.00 67.12 72 LYS A C 1
ATOM 554 O O . LYS A 1 72 ? -7.123 3.227 -27.883 1.00 67.12 72 LYS A O 1
ATOM 559 N N . PRO A 1 73 ? -8.955 2.924 -29.178 1.00 72.31 73 PRO A N 1
ATOM 560 C CA . PRO A 1 73 ? -8.277 3.289 -30.415 1.00 72.31 73 PRO A CA 1
ATOM 561 C C . PRO A 1 73 ? -7.958 4.787 -30.389 1.00 72.31 73 PRO A C 1
ATOM 563 O O . PRO A 1 73 ? -8.838 5.613 -30.151 1.00 72.31 73 PRO A O 1
ATOM 566 N N . THR A 1 74 ? -6.695 5.129 -30.627 1.00 64.50 74 THR A N 1
ATOM 567 C CA . THR A 1 74 ? -6.216 6.514 -30.688 1.00 64.50 74 THR A CA 1
ATOM 568 C C . THR A 1 74 ? -5.645 6.759 -32.078 1.00 64.50 74 THR A C 1
ATOM 570 O O . THR A 1 74 ? -4.855 5.946 -32.557 1.00 64.50 74 THR A O 1
ATOM 573 N N . LEU A 1 75 ? -6.041 7.863 -32.721 1.00 67.75 75 LEU A N 1
ATOM 574 C CA . LEU A 1 75 ? -5.463 8.294 -33.995 1.00 67.75 75 LEU A CA 1
ATOM 575 C C . LEU A 1 75 ? -3.995 8.667 -33.776 1.00 67.75 75 LEU A C 1
ATOM 577 O O . LEU A 1 75 ? -3.682 9.521 -32.946 1.00 67.75 75 LEU A O 1
ATOM 581 N N . VAL A 1 76 ? -3.107 8.004 -34.508 1.00 70.06 76 VAL A N 1
ATOM 582 C CA . VAL A 1 76 ? -1.663 8.247 -34.489 1.00 70.06 76 VAL A CA 1
ATOM 583 C C . VAL A 1 76 ? -1.200 8.652 -35.895 1.00 70.06 76 VAL A C 1
A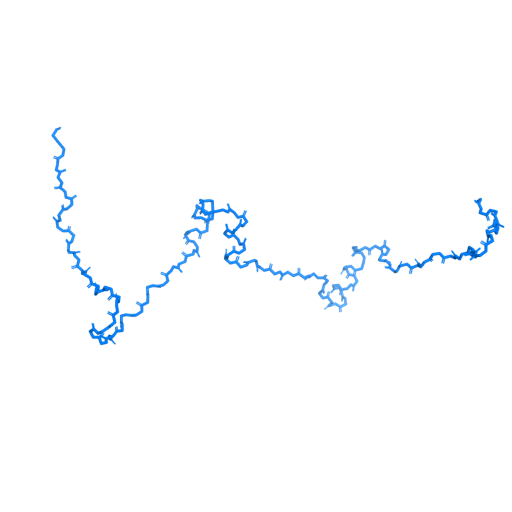TOM 585 O O . VAL A 1 76 ? -1.830 8.228 -36.862 1.00 70.06 76 VAL A O 1
ATOM 588 N N . PRO A 1 77 ? -0.148 9.481 -36.037 1.00 74.94 77 PRO A N 1
ATOM 589 C CA . PRO A 1 77 ? 0.408 9.835 -37.346 1.00 74.94 77 PRO A CA 1
ATOM 590 C C . PRO A 1 77 ? 0.986 8.620 -38.085 1.00 74.94 77 PRO A C 1
ATOM 592 O O . PRO A 1 77 ? 1.486 7.701 -37.440 1.00 74.94 77 PRO A O 1
ATOM 595 N N . ASP A 1 78 ? 1.030 8.668 -39.420 1.00 61.69 78 ASP A N 1
ATOM 596 C CA . ASP A 1 78 ? 1.483 7.561 -40.291 1.00 61.69 78 ASP A CA 1
ATOM 597 C C . ASP A 1 78 ? 2.939 7.106 -40.059 1.00 61.69 78 ASP A C 1
ATOM 599 O O . ASP A 1 78 ? 3.343 6.028 -40.488 1.00 61.69 78 ASP A O 1
ATOM 603 N N . SER A 1 79 ? 3.738 7.905 -39.347 1.00 68.31 79 SER A N 1
ATOM 604 C CA . SER A 1 79 ? 5.091 7.536 -38.908 1.00 68.31 79 SER A CA 1
ATOM 605 C C . SER A 1 79 ? 5.116 6.594 -37.693 1.00 68.31 79 SER A C 1
ATOM 607 O O . SER A 1 79 ? 6.195 6.142 -37.295 1.00 68.31 79 SER A O 1
ATOM 609 N N . ASP A 1 80 ? 3.972 6.321 -37.052 1.00 69.25 80 ASP A N 1
ATOM 610 C CA . ASP A 1 80 ? 3.879 5.356 -35.954 1.00 69.25 80 ASP A CA 1
ATOM 611 C C . ASP A 1 80 ? 4.084 3.935 -36.498 1.00 69.25 80 ASP A C 1
ATOM 613 O O . ASP A 1 80 ? 3.393 3.473 -37.400 1.00 69.25 80 ASP A O 1
ATOM 617 N N . LYS A 1 81 ? 5.073 3.225 -35.947 1.00 65.75 81 LYS A N 1
ATOM 618 C CA . LYS A 1 81 ? 5.499 1.907 -36.446 1.00 65.75 81 LYS A CA 1
ATOM 619 C C . LYS A 1 81 ? 4.521 0.773 -36.116 1.00 65.75 81 LYS A C 1
ATOM 621 O O . LYS A 1 81 ? 4.793 -0.374 -36.474 1.00 65.75 81 LYS A O 1
ATOM 626 N N . ARG A 1 82 ? 3.447 1.035 -35.364 1.00 73.75 82 ARG A N 1
ATOM 627 C CA . ARG A 1 82 ? 2.481 0.001 -34.974 1.00 73.75 82 ARG A CA 1
ATOM 628 C C . ARG A 1 82 ? 1.515 -0.286 -36.130 1.00 73.75 82 ARG A C 1
ATOM 630 O O . ARG A 1 82 ? 1.052 0.648 -36.775 1.00 73.75 82 ARG A O 1
ATOM 637 N N . PRO A 1 83 ? 1.185 -1.564 -36.393 1.00 63.72 83 PRO A N 1
ATOM 638 C CA . PRO A 1 83 ? 0.286 -1.921 -37.484 1.00 63.72 83 PRO A CA 1
ATOM 639 C C . PRO A 1 83 ? -1.131 -1.393 -37.229 1.00 63.72 83 PRO A C 1
ATOM 641 O O . PRO A 1 83 ? -1.633 -1.459 -36.103 1.00 63.72 83 PRO A O 1
ATOM 644 N N . ALA A 1 84 ? -1.777 -0.895 -38.285 1.00 64.75 84 ALA A N 1
ATOM 645 C CA . ALA A 1 84 ? -3.173 -0.475 -38.245 1.00 64.75 84 ALA A CA 1
ATOM 646 C C . ALA A 1 84 ? -4.091 -1.664 -37.904 1.00 64.75 84 ALA A C 1
ATOM 648 O O . ALA A 1 84 ? -3.827 -2.803 -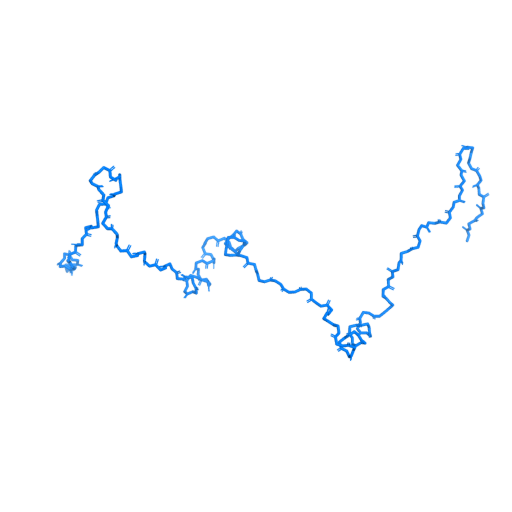38.294 1.00 64.75 84 ALA A O 1
ATOM 649 N N . LEU A 1 85 ? -5.177 -1.405 -37.171 1.00 61.41 85 LEU A N 1
ATOM 650 C CA . LEU A 1 85 ? -6.151 -2.439 -36.820 1.00 61.41 85 LEU A CA 1
ATOM 651 C C . LEU A 1 85 ? -6.910 -2.877 -38.082 1.00 61.41 85 LEU A C 1
ATOM 653 O O . LEU A 1 85 ? -7.759 -2.143 -38.582 1.00 61.41 85 LEU A O 1
ATOM 657 N N . VAL A 1 86 ? -6.610 -4.072 -38.594 1.00 59.53 86 VAL A N 1
ATOM 658 C CA . VAL A 1 86 ? -7.362 -4.696 -39.690 1.00 59.53 86 VAL A CA 1
ATOM 659 C C . VAL A 1 86 ? -8.549 -5.448 -39.090 1.00 59.53 86 VAL A C 1
ATOM 661 O O . VAL A 1 86 ? -8.367 -6.385 -38.316 1.00 59.53 86 VAL A O 1
ATOM 664 N N . ILE A 1 87 ? -9.769 -5.037 -39.430 1.00 57.34 87 ILE A N 1
ATOM 665 C CA . ILE A 1 87 ? -11.005 -5.718 -39.025 1.00 57.34 87 ILE A CA 1
ATOM 666 C C . ILE A 1 87 ? -11.370 -6.684 -40.161 1.00 57.34 87 ILE A C 1
ATOM 668 O O . ILE A 1 87 ? -11.762 -6.230 -41.232 1.00 57.34 87 ILE A O 1
ATOM 672 N N . GLN A 1 88 ? -11.207 -7.996 -39.968 1.00 53.97 88 GLN A N 1
ATOM 673 C CA . GLN A 1 88 ? -11.614 -9.012 -40.955 1.00 53.97 88 GLN A CA 1
ATOM 674 C C . GLN A 1 88 ? -12.969 -9.618 -40.550 1.00 53.97 88 GLN A C 1
ATOM 676 O O . GLN A 1 88 ? -13.162 -9.972 -39.387 1.00 53.97 88 GLN A O 1
ATOM 681 N N . SER A 1 89 ? -13.929 -9.674 -41.482 1.00 52.19 89 SER A N 1
ATOM 682 C CA . SER A 1 89 ? -15.291 -10.178 -41.251 1.00 52.19 89 SER A CA 1
ATOM 683 C C . SER A 1 89 ? -15.349 -11.710 -41.274 1.00 52.19 89 SER A C 1
ATOM 685 O O . SER A 1 89 ? -14.710 -12.347 -42.103 1.00 52.19 89 SER A O 1
ATOM 687 N N . ALA A 1 90 ? -16.160 -12.286 -40.384 1.00 53.06 90 ALA A N 1
ATOM 688 C CA . ALA A 1 90 ? -16.258 -13.711 -40.032 1.00 53.06 90 ALA A CA 1
ATOM 689 C C . ALA A 1 90 ? -16.830 -14.670 -41.110 1.00 53.06 90 ALA A C 1
ATOM 691 O O . ALA A 1 90 ? -17.512 -15.635 -40.775 1.00 53.06 90 ALA A O 1
ATOM 692 N N . THR A 1 91 ? -16.611 -14.416 -42.398 1.00 52.75 91 THR A N 1
ATOM 693 C CA . THR A 1 91 ? -17.244 -15.176 -43.494 1.00 52.75 91 THR A CA 1
ATOM 694 C C . THR A 1 91 ? -16.430 -16.359 -44.029 1.00 52.75 91 THR A C 1
ATOM 696 O O . THR A 1 91 ? -17.009 -17.192 -44.718 1.00 52.75 91 THR A O 1
ATOM 699 N N . ASP A 1 92 ? -15.145 -16.499 -43.689 1.00 55.59 92 ASP A N 1
ATOM 700 C CA . ASP A 1 92 ? -14.251 -17.463 -44.363 1.00 55.59 92 ASP A CA 1
ATOM 701 C C . ASP A 1 92 ? -14.012 -18.801 -43.617 1.00 55.59 92 ASP A C 1
ATOM 703 O O . ASP A 1 92 ? -13.170 -19.592 -44.036 1.00 55.59 92 ASP A O 1
ATOM 707 N N . GLU A 1 93 ? -14.733 -19.110 -42.528 1.00 54.66 93 GLU A N 1
ATOM 708 C CA . GLU A 1 93 ? -14.327 -20.182 -41.587 1.00 54.66 93 GLU A CA 1
ATOM 709 C C . GLU A 1 93 ? -15.175 -21.477 -41.559 1.00 54.66 93 GLU A C 1
ATOM 711 O O . GLU A 1 93 ? -15.045 -22.273 -40.631 1.00 54.66 93 GLU A O 1
ATOM 716 N N . PHE A 1 94 ? -16.002 -21.771 -42.570 1.00 62.00 94 PHE A N 1
ATOM 717 C CA . PHE A 1 94 ? -16.727 -23.056 -42.639 1.00 62.00 94 PHE A CA 1
ATOM 718 C C . PHE A 1 94 ? -16.434 -23.822 -43.933 1.00 62.00 94 PHE A C 1
ATOM 720 O O . PHE A 1 94 ? -17.102 -23.632 -44.946 1.00 62.00 94 PHE A O 1
ATOM 727 N N . THR A 1 95 ? -15.473 -24.752 -43.892 1.00 54.50 95 THR A N 1
ATOM 728 C CA . THR A 1 95 ? -15.345 -25.798 -44.924 1.00 54.50 95 THR A CA 1
ATOM 729 C C . THR A 1 95 ? -15.886 -27.117 -44.371 1.00 54.50 95 THR A C 1
ATOM 731 O O . THR A 1 95 ? -15.376 -27.642 -43.383 1.00 54.50 95 THR A O 1
ATOM 734 N N . ALA A 1 96 ? -16.954 -27.626 -44.991 1.00 54.66 96 ALA A N 1
ATOM 735 C CA . ALA A 1 96 ? -17.632 -28.865 -44.620 1.00 54.66 96 ALA A CA 1
ATOM 736 C C . ALA A 1 96 ? -16.742 -30.098 -44.867 1.00 54.66 96 ALA A C 1
ATOM 738 O O . ALA A 1 96 ? -16.172 -30.257 -45.947 1.00 54.66 96 ALA A O 1
ATOM 739 N N . ILE A 1 97 ? -16.642 -30.976 -43.867 1.00 55.03 97 ILE A N 1
ATOM 740 C CA . ILE A 1 97 ? -15.912 -32.248 -43.949 1.00 55.03 97 ILE A CA 1
ATOM 741 C C . ILE A 1 97 ? -16.824 -33.292 -44.616 1.00 55.03 97 ILE A C 1
ATOM 743 O O . ILE A 1 97 ? -17.992 -33.406 -44.245 1.00 55.03 97 ILE A O 1
ATOM 747 N N . LYS A 1 98 ? -16.294 -34.009 -45.615 1.00 47.59 98 LYS A N 1
ATOM 748 C CA . LYS A 1 98 ? -16.969 -35.075 -46.377 1.00 47.59 98 LYS A CA 1
ATOM 749 C C . LYS A 1 98 ? -16.788 -36.442 -45.725 1.00 47.59 98 LYS A C 1
ATOM 751 O O . LYS A 1 98 ? -15.665 -36.697 -45.240 1.00 47.59 98 LYS A O 1
#

Sequence (98 aa):
MNQGKNWLGFKLVEGRSIRKYSDESAVAQTAEAAGVDVWDRKLKTITALEKQLGKKRFSDLLGGLVVKPTGKPTLVPDSDKRPALVIQSATDEFTAIK

Secondary structure (DSSP, 8-state):
------BTTB---PPPP----S-HHHHHHHHHHTT-------PPPHHHHHHHH-HHHHHHHHGGG---PPPPP----TT--SPP-----TTS--PPP-

Radius of gyration: 32.46 Å; chains: 1; bounding box: 62×45×83 Å

InterPro domains:
  IPR021229 Protein of unknown function DUF2800 [PF10926] (2-83)

pLDDT: mean 74.3, std 11.37, range [47.59, 88.62]